Protein AF-U6B4M3-F1 (afdb_monomer)

Radius of gyration: 16.69 Å; Cα contacts (8 Å, |Δi|>4): 51; chains: 1; bounding box: 44×31×39 Å

Nearest PDB structures (foldseek):
  9g9x-assembly1_B  TM=3.131E-01  e=4.712E+00  Homo sapiens
  8k1j-assembly1_A  TM=3.206E-01  e=7.234E+00  Homo sapiens

Mean predicted aligned error: 10.96 Å

Structure (mmCIF, N/CA/C/O backbone):
data_AF-U6B4M3-F1
#
_entry.id   AF-U6B4M3-F1
#
loop_
_atom_site.group_PDB
_atom_site.id
_atom_site.type_symbol
_atom_site.label_atom_id
_atom_site.label_alt_id
_atom_site.label_comp_id
_atom_site.label_asym_id
_atom_site.label_entity_id
_atom_site.label_seq_id
_atom_site.pdbx_PDB_ins_code
_atom_site.Cartn_x
_atom_site.Cartn_y
_atom_site.Cartn_z
_atom_site.occupancy
_atom_site.B_iso_or_equiv
_atom_site.auth_seq_id
_atom_site.auth_comp_id
_atom_site.auth_asym_id
_atom_site.auth_atom_id
_atom_site.pdbx_PDB_model_num
ATOM 1 N N . MET A 1 1 ? 15.506 1.826 17.734 1.00 53.88 1 MET A N 1
ATOM 2 C CA . MET A 1 1 ? 16.415 2.901 17.288 1.00 53.88 1 MET A CA 1
ATOM 3 C C . MET A 1 1 ? 16.735 2.627 15.826 1.00 53.88 1 MET A C 1
ATOM 5 O O . MET A 1 1 ? 17.228 1.542 15.546 1.00 53.88 1 MET A O 1
ATOM 9 N N . ILE A 1 2 ? 16.322 3.505 14.907 1.00 56.09 2 ILE A N 1
ATOM 10 C CA . ILE A 1 2 ? 16.505 3.309 13.457 1.00 56.09 2 ILE A CA 1
ATOM 11 C C . ILE A 1 2 ? 17.952 3.657 13.085 1.00 56.09 2 ILE A C 1
ATOM 13 O O . ILE A 1 2 ? 18.469 4.686 13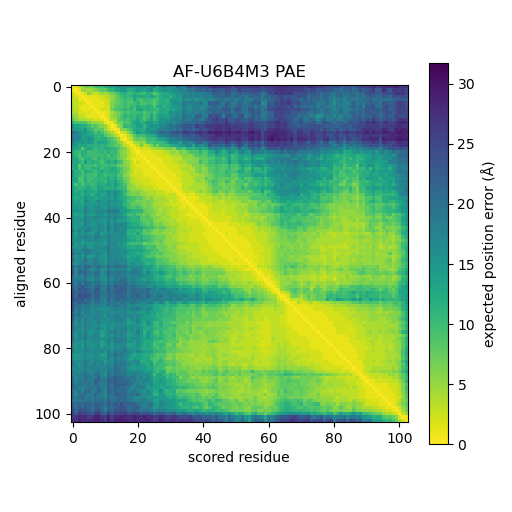.514 1.00 56.09 2 ILE A O 1
ATOM 17 N N . ASP A 1 3 ? 18.595 2.786 12.307 1.00 73.69 3 ASP A N 1
ATOM 18 C CA . ASP A 1 3 ? 19.956 2.971 11.801 1.00 73.69 3 ASP A CA 1
ATOM 19 C C . ASP A 1 3 ? 19.924 3.750 10.478 1.00 73.69 3 ASP A C 1
ATOM 21 O O . ASP A 1 3 ? 19.616 3.213 9.413 1.00 73.69 3 ASP A O 1
ATOM 25 N N . ILE A 1 4 ? 20.209 5.046 10.567 1.00 65.44 4 ILE A N 1
ATOM 26 C CA . ILE A 1 4 ? 20.152 5.998 9.448 1.00 65.44 4 ILE A CA 1
ATOM 27 C C . ILE A 1 4 ? 21.182 5.664 8.373 1.00 65.44 4 ILE A C 1
ATOM 29 O O . ILE A 1 4 ? 20.924 5.890 7.191 1.00 65.44 4 ILE A O 1
ATOM 33 N N . GLN A 1 5 ? 22.319 5.087 8.764 1.00 66.44 5 GLN A N 1
ATOM 34 C CA . GLN A 1 5 ? 23.364 4.719 7.819 1.00 66.44 5 GLN A CA 1
ATOM 35 C C . GLN A 1 5 ? 22.856 3.631 6.871 1.00 66.44 5 GLN A C 1
ATOM 37 O O . GLN A 1 5 ? 22.975 3.749 5.653 1.00 66.44 5 GLN A O 1
ATOM 42 N N . LYS A 1 6 ? 22.155 2.642 7.429 1.00 68.88 6 LYS A N 1
ATOM 43 C CA . LYS A 1 6 ? 21.543 1.551 6.669 1.00 68.88 6 LYS A CA 1
ATOM 44 C C . LYS A 1 6 ? 20.425 2.019 5.733 1.00 68.88 6 LYS A C 1
ATOM 46 O O . LYS A 1 6 ? 20.236 1.455 4.660 1.00 68.88 6 LYS A O 1
ATOM 51 N N . VAL A 1 7 ? 19.682 3.059 6.113 1.00 63.59 7 VAL A N 1
ATOM 52 C CA . VAL A 1 7 ? 18.656 3.674 5.251 1.00 63.59 7 VAL A CA 1
ATOM 53 C C . VAL A 1 7 ? 19.293 4.396 4.063 1.00 63.59 7 VAL A C 1
ATOM 55 O O . VAL A 1 7 ? 18.840 4.221 2.933 1.00 63.59 7 VAL A O 1
ATOM 58 N N . LYS A 1 8 ? 20.349 5.182 4.304 1.00 63.62 8 LYS A N 1
ATOM 59 C CA . LYS A 1 8 ? 21.086 5.892 3.247 1.00 63.62 8 LYS A CA 1
ATOM 60 C C . LYS 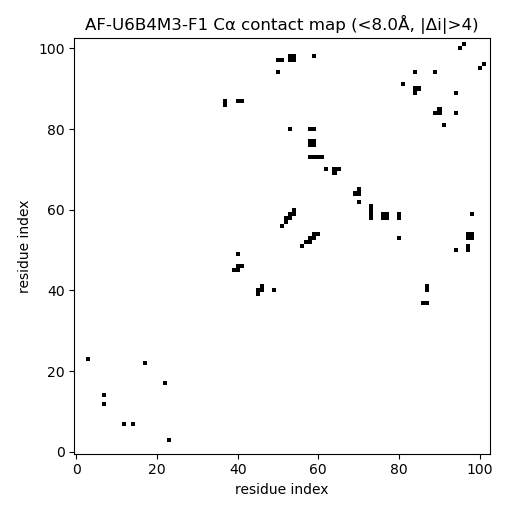A 1 8 ? 21.691 4.920 2.231 1.00 63.62 8 LYS A C 1
ATOM 62 O O . LYS A 1 8 ? 21.589 5.158 1.031 1.00 63.62 8 LYS A O 1
ATOM 67 N N . GLU A 1 9 ? 22.229 3.797 2.710 1.00 66.88 9 GLU A N 1
ATOM 68 C CA . GLU A 1 9 ? 22.742 2.706 1.871 1.00 66.88 9 GLU A CA 1
ATOM 69 C C . GLU A 1 9 ? 21.648 2.064 1.002 1.00 66.88 9 GLU A C 1
ATOM 71 O O . GLU A 1 9 ? 21.869 1.821 -0.182 1.00 66.88 9 GLU A O 1
ATOM 76 N N . LEU A 1 10 ? 20.451 1.826 1.554 1.00 60.47 10 LEU A N 1
ATOM 77 C CA . LEU A 1 10 ? 19.326 1.235 0.815 1.00 60.47 10 LEU A CA 1
ATOM 78 C C . LEU A 1 10 ? 18.712 2.184 -0.225 1.00 60.47 10 LEU A C 1
ATOM 80 O O . LEU A 1 10 ? 18.176 1.719 -1.229 1.00 60.47 10 LEU A O 1
ATOM 84 N N . ALA A 1 11 ? 18.766 3.496 0.011 1.00 58.16 11 ALA A N 1
ATOM 85 C CA . ALA A 1 11 ? 18.158 4.498 -0.861 1.00 58.16 11 ALA A CA 1
ATOM 86 C C . ALA A 1 11 ? 19.057 4.935 -2.033 1.00 58.16 11 ALA A C 1
ATOM 88 O O . ALA A 1 11 ? 18.585 5.650 -2.914 1.00 58.16 11 ALA A O 1
ATOM 89 N N . ASN A 1 12 ? 20.332 4.518 -2.057 1.00 60.72 12 ASN A N 1
ATOM 90 C CA . ASN A 1 12 ? 21.317 4.887 -3.084 1.00 60.72 12 ASN A CA 1
ATOM 91 C C . ASN A 1 12 ? 21.390 6.414 -3.340 1.00 60.72 12 ASN A C 1
ATOM 93 O O . ASN A 1 1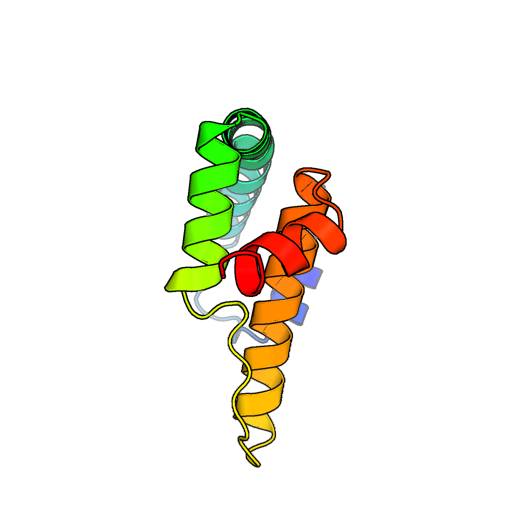2 ? 21.669 6.864 -4.453 1.00 60.72 12 ASN A O 1
ATOM 97 N N . LEU A 1 13 ? 21.077 7.215 -2.314 1.00 55.62 13 LEU A N 1
ATOM 98 C CA . LEU A 1 13 ? 21.035 8.673 -2.383 1.00 55.62 13 LEU A CA 1
ATOM 99 C C . LEU A 1 13 ? 22.468 9.208 -2.350 1.00 55.62 13 LEU A C 1
ATOM 101 O O . LEU A 1 13 ? 23.229 8.892 -1.434 1.00 55.62 13 LEU A O 1
ATOM 105 N N . GLN A 1 14 ? 22.841 10.024 -3.340 1.00 50.91 14 GLN A N 1
ATOM 106 C CA . GLN A 1 14 ? 24.113 10.740 -3.294 1.00 50.91 14 GLN A CA 1
ATOM 107 C C . GLN A 1 14 ? 24.117 11.668 -2.074 1.00 50.91 14 GLN A C 1
ATOM 109 O O . GLN A 1 14 ? 23.167 12.405 -1.825 1.00 50.91 14 GLN A O 1
ATOM 114 N N . MET A 1 15 ? 25.177 11.541 -1.280 1.00 51.16 15 MET A N 1
ATOM 115 C CA . MET A 1 15 ? 25.261 11.927 0.130 1.00 51.16 15 MET A CA 1
ATOM 116 C C . MET A 1 15 ? 25.192 13.434 0.438 1.00 51.16 15 MET A C 1
ATOM 118 O O . MET A 1 15 ? 25.337 13.785 1.605 1.00 51.16 15 MET A O 1
ATOM 122 N N . GLU A 1 16 ? 25.006 14.329 -0.533 1.00 53.72 16 GLU A N 1
ATOM 123 C CA . GLU A 1 16 ? 25.342 15.747 -0.322 1.00 53.72 16 GLU A CA 1
ATOM 124 C C . GLU A 1 16 ? 24.223 16.674 0.180 1.00 53.72 16 GLU A C 1
ATOM 126 O O . GLU A 1 16 ? 24.567 17.708 0.736 1.00 53.72 16 GLU A O 1
ATOM 131 N N . ASP A 1 17 ? 22.932 16.316 0.130 1.00 53.94 17 ASP A N 1
ATOM 132 C CA . ASP A 1 17 ? 21.866 17.316 0.394 1.00 53.94 17 ASP A CA 1
ATOM 133 C C . ASP A 1 17 ? 20.776 16.933 1.414 1.00 53.94 17 ASP A C 1
ATOM 135 O O . ASP A 1 17 ? 19.821 17.691 1.602 1.00 53.94 17 ASP A O 1
ATOM 139 N N . VAL A 1 18 ? 20.862 15.785 2.098 1.00 59.88 18 VAL A N 1
ATOM 140 C CA . VAL A 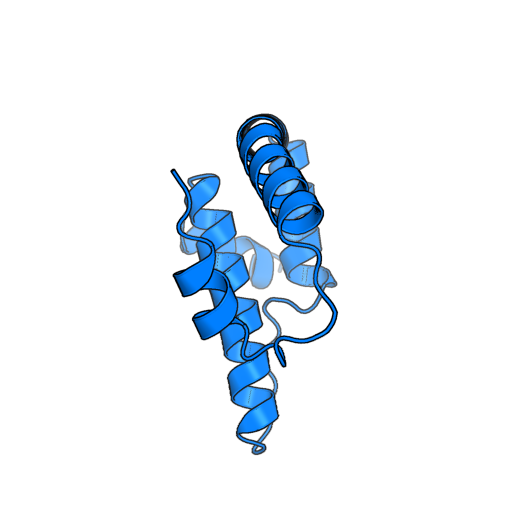1 18 ? 19.803 15.387 3.048 1.00 59.88 18 VAL A CA 1
ATOM 141 C C . VAL A 1 18 ? 20.234 15.627 4.491 1.00 59.88 18 VAL A C 1
ATOM 143 O O . VAL A 1 18 ? 21.078 14.907 5.015 1.00 59.88 18 VAL A O 1
ATOM 146 N N . ASP A 1 19 ? 19.626 16.630 5.130 1.00 76.75 19 ASP A N 1
ATOM 147 C CA . ASP A 1 19 ? 19.815 16.945 6.548 1.00 76.75 19 ASP A CA 1
ATOM 148 C C . ASP A 1 19 ? 19.418 15.748 7.433 1.00 76.75 19 ASP A C 1
ATOM 150 O O . ASP A 1 19 ? 18.257 15.330 7.487 1.00 76.75 19 ASP A O 1
ATOM 154 N N . ASP A 1 20 ? 20.405 15.193 8.138 1.00 71.50 20 ASP A N 1
ATOM 155 C CA . ASP A 1 20 ? 20.260 14.049 9.041 1.00 71.50 20 ASP A CA 1
ATOM 156 C C . ASP A 1 20 ? 19.245 14.302 10.157 1.00 71.50 20 ASP A C 1
ATOM 158 O O . ASP A 1 20 ? 18.618 13.353 10.641 1.00 71.50 20 ASP A O 1
ATOM 162 N N . LEU A 1 21 ? 19.062 15.564 10.559 1.00 74.88 21 LEU A N 1
ATOM 163 C CA . LEU A 1 21 ? 18.042 15.949 11.525 1.00 74.88 21 LEU A CA 1
ATOM 164 C C . LEU A 1 21 ? 16.643 15.854 10.905 1.00 74.88 21 LEU A C 1
ATOM 166 O O . LEU A 1 21 ? 15.769 15.210 11.482 1.00 74.88 21 LEU A O 1
ATOM 170 N N . ALA A 1 22 ? 16.453 16.388 9.697 1.00 74.44 22 ALA A N 1
ATOM 171 C CA . ALA A 1 22 ? 15.182 16.301 8.978 1.00 74.44 22 ALA A CA 1
ATOM 172 C C . ALA A 1 22 ? 14.790 14.844 8.665 1.00 74.44 22 ALA A C 1
ATOM 174 O O . ALA A 1 22 ? 13.627 14.462 8.804 1.00 74.44 22 ALA A O 1
ATOM 175 N N . LEU A 1 23 ? 15.762 13.998 8.300 1.00 72.50 23 LEU A N 1
ATOM 176 C CA . LEU A 1 23 ? 15.562 12.554 8.125 1.00 72.50 23 LEU A CA 1
ATOM 177 C C . LEU A 1 23 ? 15.092 11.885 9.423 1.00 72.50 23 LEU A C 1
ATOM 179 O O . LEU A 1 23 ? 14.150 11.092 9.395 1.00 72.50 23 LEU A O 1
ATOM 183 N N . ARG A 1 24 ? 15.724 12.202 10.561 1.00 73.81 24 ARG A N 1
ATOM 184 C CA . ARG A 1 24 ? 15.323 1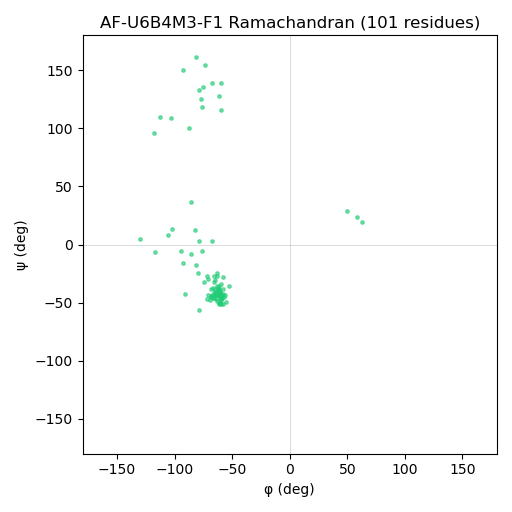1.677 11.878 1.00 73.81 24 ARG A CA 1
ATOM 185 C C . ARG A 1 24 ? 13.900 12.069 12.233 1.00 73.81 24 ARG A C 1
ATOM 187 O O . ARG A 1 24 ? 13.107 11.191 12.561 1.00 73.81 24 ARG A O 1
ATOM 194 N N . GLU A 1 25 ? 13.573 13.351 12.116 1.00 78.06 25 GLU A N 1
ATOM 195 C CA . GLU A 1 25 ? 12.235 13.862 12.414 1.00 78.06 25 GLU A CA 1
ATOM 196 C C . GLU A 1 25 ? 11.171 13.217 11.517 1.00 78.06 25 GLU A C 1
ATOM 198 O O . GLU A 1 25 ? 10.109 12.819 11.999 1.00 78.06 25 GLU A O 1
ATOM 203 N N . LEU A 1 26 ? 11.463 13.038 10.223 1.00 76.50 26 LEU A N 1
ATOM 204 C CA . LEU A 1 26 ? 10.581 12.328 9.294 1.00 76.50 26 LEU A CA 1
ATOM 205 C C . LEU A 1 26 ? 10.339 10.878 9.722 1.00 76.50 26 LEU A C 1
ATOM 207 O O . LEU A 1 26 ? 9.193 10.430 9.694 1.00 76.50 26 LEU A O 1
ATOM 211 N N . PHE A 1 27 ? 11.378 10.150 10.138 1.00 74.12 27 PHE A N 1
ATOM 212 C CA . PHE A 1 27 ? 11.236 8.765 10.591 1.00 74.12 27 PHE A CA 1
ATOM 213 C C . PHE A 1 27 ? 10.477 8.643 11.908 1.00 74.12 27 PHE A C 1
ATOM 215 O O . PHE A 1 27 ? 9.601 7.788 12.025 1.00 74.12 27 PHE A O 1
ATOM 222 N N . GLU A 1 28 ? 10.777 9.490 12.890 1.00 77.81 28 GLU A N 1
ATOM 223 C CA . GLU A 1 28 ? 10.062 9.500 14.168 1.00 77.81 28 GLU A CA 1
ATOM 224 C C . GLU A 1 28 ? 8.580 9.820 13.964 1.00 77.81 28 GLU A C 1
ATOM 226 O O . GLU A 1 28 ? 7.711 9.139 14.512 1.00 77.81 28 GLU A O 1
ATOM 231 N N . LYS A 1 29 ? 8.281 10.792 13.095 1.00 75.56 29 LYS A N 1
ATOM 232 C CA . LYS A 1 29 ? 6.910 11.140 12.721 1.00 75.56 29 LYS A CA 1
ATOM 233 C C . LYS A 1 29 ? 6.219 10.015 11.954 1.00 75.56 29 LYS A C 1
ATOM 235 O O . LYS A 1 29 ? 5.059 9.725 12.228 1.00 75.56 29 LYS A O 1
ATOM 240 N N . ALA A 1 30 ? 6.908 9.356 11.024 1.00 71.19 30 ALA A N 1
ATOM 241 C CA . ALA A 1 30 ? 6.364 8.208 10.301 1.00 71.19 30 ALA A CA 1
ATOM 242 C C . ALA A 1 30 ? 6.022 7.050 11.251 1.00 71.19 30 ALA A C 1
ATOM 244 O O . ALA A 1 30 ? 4.959 6.441 11.119 1.00 71.19 30 ALA A O 1
ATOM 245 N N . GLU A 1 31 ? 6.877 6.784 12.240 1.00 72.19 31 GLU A N 1
ATOM 246 C CA . GLU A 1 31 ? 6.659 5.693 13.187 1.00 72.19 31 GLU A CA 1
ATOM 247 C C . GLU A 1 31 ? 5.568 6.019 14.215 1.00 72.19 31 GLU A C 1
ATOM 249 O O . GLU A 1 31 ? 4.795 5.132 14.577 1.00 72.19 31 GLU A O 1
ATOM 254 N N . ALA A 1 32 ? 5.420 7.290 14.608 1.00 74.88 32 ALA A N 1
ATOM 255 C CA . ALA A 1 32 ? 4.262 7.756 15.371 1.00 74.88 32 ALA A CA 1
ATOM 256 C C . ALA A 1 32 ? 2.958 7.596 14.566 1.00 74.88 32 ALA A C 1
ATOM 258 O O . ALA A 1 32 ? 2.002 6.979 15.038 1.00 74.88 32 ALA A O 1
ATOM 259 N N . ASN A 1 33 ? 2.953 8.046 13.307 1.00 76.81 33 ASN A N 1
ATOM 260 C CA . ASN A 1 33 ? 1.790 7.951 12.423 1.00 76.81 33 ASN A CA 1
ATOM 261 C C . ASN A 1 33 ? 1.391 6.499 12.122 1.00 76.81 33 ASN A C 1
ATOM 263 O O . ASN A 1 33 ? 0.236 6.228 11.810 1.00 76.81 33 ASN A O 1
ATOM 267 N N . LYS A 1 34 ? 2.318 5.538 12.214 1.00 75.06 34 LYS A N 1
ATOM 268 C CA . LYS A 1 34 ? 2.043 4.114 11.977 1.00 75.06 34 LYS A CA 1
ATOM 269 C C . LYS A 1 34 ? 0.952 3.566 12.894 1.00 75.06 34 LYS A C 1
ATOM 271 O O . LYS A 1 34 ? 0.140 2.755 12.446 1.00 75.06 34 LYS A O 1
ATOM 276 N N . ALA A 1 35 ? 0.924 3.990 14.159 1.00 74.38 35 ALA A N 1
ATOM 277 C CA . ALA A 1 35 ? -0.115 3.584 15.103 1.00 74.38 35 ALA A CA 1
ATOM 278 C C . ALA A 1 35 ? -1.483 4.163 14.708 1.00 74.38 35 ALA A C 1
ATOM 280 O O . ALA A 1 35 ? -2.473 3.429 14.678 1.00 74.38 35 ALA A O 1
ATOM 281 N N . ASP A 1 36 ? -1.515 5.437 14.316 1.00 78.75 36 ASP A N 1
ATOM 282 C CA . ASP A 1 36 ? -2.729 6.128 13.875 1.00 78.75 36 ASP A CA 1
ATOM 283 C C . ASP A 1 36 ? -3.272 5.535 12.573 1.00 78.75 36 ASP A C 1
ATOM 285 O O . ASP A 1 36 ? -4.455 5.209 12.477 1.00 78.75 36 ASP A O 1
ATOM 289 N N . TYR A 1 37 ? -2.401 5.294 11.590 1.00 78.56 37 TYR A N 1
ATOM 290 C CA . TYR A 1 37 ? -2.769 4.620 10.349 1.00 78.56 37 TYR A CA 1
ATOM 291 C C . TYR A 1 37 ? -3.286 3.215 10.615 1.00 78.56 37 TYR A C 1
ATOM 293 O O . TYR A 1 37 ? -4.311 2.834 10.056 1.00 78.56 37 TYR A O 1
ATOM 301 N N . LYS A 1 38 ? -2.644 2.456 11.507 1.00 76.81 38 LYS A N 1
ATOM 302 C CA . LYS A 1 38 ? -3.155 1.142 11.897 1.00 76.81 38 LYS A CA 1
ATOM 303 C C . LYS A 1 38 ? -4.549 1.245 12.502 1.00 76.81 38 LYS A C 1
ATOM 305 O O . LYS A 1 38 ? -5.396 0.438 12.144 1.00 76.81 38 LYS A O 1
ATOM 310 N N . CYS A 1 39 ? -4.808 2.223 13.366 1.00 79.69 39 CYS A N 1
ATOM 311 C CA . CYS A 1 39 ? -6.134 2.453 13.936 1.00 79.69 39 CYS A CA 1
ATOM 312 C C . CYS A 1 39 ? -7.179 2.744 12.843 1.00 79.69 39 CYS A C 1
ATOM 314 O O . CYS A 1 39 ? -8.193 2.052 12.760 1.00 79.69 39 CYS A O 1
ATOM 316 N N . VAL A 1 40 ? -6.895 3.696 11.947 1.00 81.12 40 VAL A N 1
ATOM 317 C CA . VAL A 1 40 ? -7.801 4.090 10.854 1.00 81.12 40 VAL A CA 1
ATOM 318 C C . VAL A 1 40 ? -8.072 2.923 9.904 1.00 81.12 40 VAL A C 1
ATOM 320 O O . VAL A 1 40 ? -9.229 2.582 9.662 1.00 81.12 40 VAL A O 1
ATOM 323 N N . PHE A 1 41 ? -7.024 2.264 9.409 1.00 79.69 41 PHE A N 1
AT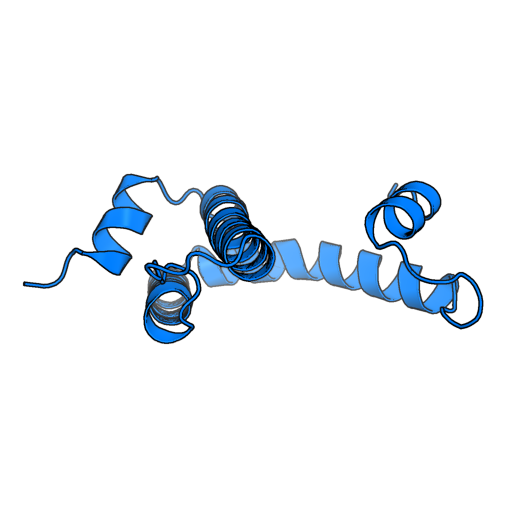OM 324 C CA . PHE A 1 41 ? -7.132 1.163 8.448 1.00 79.69 41 PHE A CA 1
ATOM 325 C C . PHE A 1 41 ? -7.579 -0.168 9.069 1.00 79.69 41 PHE A C 1
ATOM 327 O O . PHE A 1 41 ? -7.835 -1.116 8.334 1.00 79.69 41 PHE A O 1
ATOM 334 N N . SER A 1 42 ? -7.723 -0.247 10.396 1.00 80.25 42 SER A N 1
ATOM 335 C CA . SER A 1 42 ? -8.396 -1.378 11.053 1.00 80.25 42 SER A CA 1
ATOM 336 C C . SER A 1 42 ? -9.922 -1.247 11.039 1.00 80.25 42 SER A C 1
ATOM 338 O O . SER A 1 42 ? -10.607 -2.242 11.256 1.00 80.25 42 SER A O 1
ATOM 340 N N . SER A 1 43 ? -10.467 -0.050 10.795 1.00 85.12 43 SER A N 1
ATOM 341 C CA . SER A 1 43 ? -11.913 0.144 10.627 1.00 85.12 43 SER A CA 1
ATOM 342 C C . SER A 1 43 ? -12.395 -0.389 9.274 1.00 85.12 43 SER A C 1
ATOM 344 O O . SER A 1 43 ? -11.628 -0.418 8.313 1.00 85.12 43 SER A O 1
ATOM 346 N N . GLU A 1 44 ? -13.674 -0.761 9.168 1.00 83.25 44 GLU A N 1
ATOM 347 C CA . GLU A 1 44 ? -14.254 -1.234 7.900 1.00 83.25 44 GLU A CA 1
ATOM 348 C C . GLU A 1 44 ? -14.100 -0.208 6.767 1.00 83.25 44 GLU A C 1
ATOM 350 O O . GLU A 1 44 ? -13.685 -0.563 5.664 1.00 83.25 44 GLU A O 1
ATOM 355 N N . GLU A 1 45 ? -14.375 1.071 7.036 1.00 85.56 45 GLU A N 1
ATOM 356 C CA . GLU A 1 45 ? -14.242 2.131 6.028 1.00 85.56 45 GLU A CA 1
ATOM 357 C C . GLU A 1 45 ? -12.781 2.376 5.647 1.00 85.56 45 GLU A C 1
ATOM 359 O O . GLU A 1 45 ? -12.464 2.543 4.471 1.00 85.56 45 GLU A O 1
ATOM 364 N N . GLY A 1 46 ? -11.865 2.321 6.618 1.00 85.06 46 GLY A N 1
ATOM 365 C CA . GLY A 1 46 ? -10.434 2.383 6.339 1.00 85.06 46 GLY A CA 1
ATOM 366 C C . GLY A 1 46 ? -9.991 1.237 5.431 1.00 85.06 46 GLY A C 1
ATOM 367 O O . GLY A 1 46 ? -9.310 1.471 4.433 1.00 85.06 46 GLY A O 1
ATOM 368 N N . GLN A 1 47 ? -10.427 0.008 5.713 1.00 82.50 47 GLN A N 1
ATOM 369 C CA . GLN A 1 47 ? -10.130 -1.143 4.860 1.00 82.50 47 GLN A CA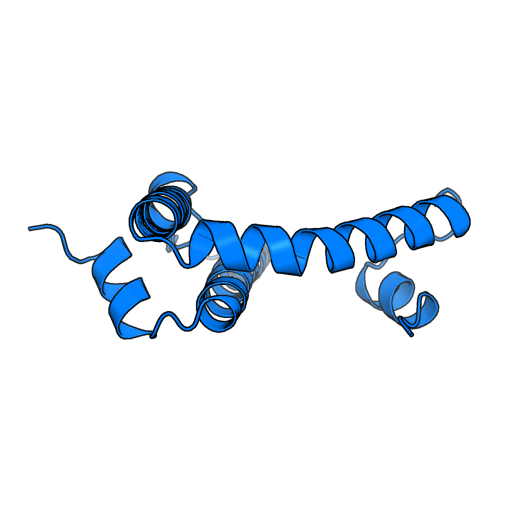 1
ATOM 370 C C . GLN A 1 47 ? -10.695 -0.981 3.446 1.00 82.50 47 GLN A C 1
ATOM 372 O O . GLN A 1 47 ? -10.009 -1.343 2.492 1.00 82.50 47 GLN A O 1
ATOM 377 N N . ARG A 1 48 ? -11.902 -0.421 3.282 1.00 84.44 48 ARG A N 1
ATOM 378 C CA . ARG A 1 48 ? -12.465 -0.119 1.953 1.00 84.44 48 ARG A CA 1
ATOM 379 C C . ARG A 1 48 ? -11.608 0.883 1.193 1.00 84.44 48 ARG A C 1
ATOM 381 O O . ARG A 1 48 ? -11.184 0.577 0.086 1.00 84.44 48 ARG A O 1
ATOM 388 N N . VAL A 1 49 ? -11.258 2.010 1.815 1.00 85.94 49 VAL A N 1
ATOM 389 C CA . VAL A 1 49 ? -10.377 3.018 1.198 1.00 85.94 49 VAL A CA 1
ATOM 390 C C . VAL A 1 49 ? -9.029 2.411 0.819 1.00 85.94 49 VAL A C 1
ATOM 392 O O . VAL A 1 49 ? -8.518 2.662 -0.268 1.00 85.94 49 VAL A O 1
ATOM 395 N N . PHE A 1 50 ? -8.446 1.584 1.686 1.00 82.88 50 PHE A N 1
ATOM 396 C CA . PHE A 1 50 ? -7.191 0.906 1.380 1.00 82.88 50 PHE A CA 1
ATOM 397 C C . PHE A 1 50 ? -7.328 -0.031 0.173 1.00 82.88 50 PHE A C 1
ATOM 399 O O . PHE A 1 50 ? -6.473 -0.015 -0.711 1.00 82.88 50 PHE A O 1
ATOM 406 N N . LYS A 1 51 ? -8.417 -0.805 0.098 1.00 79.94 51 LYS A N 1
ATOM 407 C CA . LYS A 1 51 ? -8.735 -1.665 -1.053 1.00 79.94 51 LYS A CA 1
ATOM 408 C C . LYS A 1 51 ? -8.906 -0.861 -2.342 1.00 79.94 51 LYS A C 1
ATOM 410 O O . LYS A 1 51 ? -8.319 -1.235 -3.357 1.00 79.94 51 LYS A O 1
ATOM 415 N N . ASP A 1 52 ? -9.604 0.266 -2.287 1.00 83.38 52 ASP A N 1
ATOM 416 C CA . ASP A 1 52 ? -9.779 1.154 -3.438 1.00 83.38 52 ASP A CA 1
ATOM 417 C C . ASP A 1 52 ? -8.442 1.751 -3.894 1.00 83.38 52 ASP A C 1
ATOM 419 O O . ASP A 1 52 ? -8.137 1.728 -5.081 1.00 83.38 52 ASP A O 1
ATOM 423 N N . LEU A 1 53 ? -7.583 2.197 -2.971 1.00 82.19 53 LEU A N 1
ATOM 424 C CA . LEU A 1 53 ? -6.240 2.691 -3.304 1.00 82.19 53 LEU A CA 1
ATOM 425 C C . LEU A 1 53 ? -5.368 1.615 -3.966 1.00 82.19 53 LEU A C 1
ATOM 427 O O . LEU A 1 53 ? -4.614 1.916 -4.891 1.00 82.19 53 LEU A O 1
ATOM 431 N N . MET A 1 54 ? -5.464 0.362 -3.512 1.00 82.31 54 MET A N 1
ATOM 432 C CA . MET A 1 54 ? -4.743 -0.757 -4.123 1.00 82.31 54 MET A CA 1
ATOM 433 C C . MET A 1 54 ? -5.212 -1.033 -5.557 1.00 82.31 54 MET A C 1
ATOM 435 O O . MET A 1 54 ? -4.374 -1.296 -6.425 1.00 82.31 54 MET A O 1
ATOM 439 N N . ARG A 1 55 ? -6.529 -0.967 -5.795 1.00 78.50 55 ARG A N 1
ATOM 440 C CA . ARG A 1 55 ? -7.152 -1.261 -7.091 1.00 78.50 55 ARG A CA 1
ATOM 441 C C . ARG A 1 55 ? -7.010 -0.104 -8.078 1.00 78.50 55 ARG A C 1
ATOM 443 O O . ARG A 1 55 ? -6.449 -0.283 -9.151 1.00 78.50 55 ARG A O 1
ATOM 450 N N . GLU A 1 56 ? -7.478 1.078 -7.696 1.00 81.56 56 GLU A N 1
ATOM 451 C CA . GLU A 1 56 ? -7.550 2.268 -8.554 1.00 81.56 56 GLU A CA 1
ATOM 452 C C . GLU A 1 56 ? -6.198 2.984 -8.681 1.00 81.56 56 GLU A C 1
ATOM 454 O O . GLU A 1 56 ? -5.934 3.659 -9.671 1.00 81.56 56 GLU A O 1
ATOM 459 N N . GLY A 1 57 ? -5.304 2.827 -7.698 1.00 77.06 57 GLY A N 1
ATOM 460 C CA . GLY A 1 57 ? -3.955 3.404 -7.734 1.00 77.06 57 GLY A CA 1
ATOM 461 C C . GLY A 1 57 ? -2.961 2.627 -8.603 1.00 77.06 57 GLY A C 1
ATOM 462 O O . GLY A 1 57 ? -1.771 2.949 -8.610 1.00 77.06 57 GLY A O 1
ATOM 463 N N . GLY A 1 58 ? -3.405 1.562 -9.279 1.00 77.06 58 GLY A N 1
ATOM 464 C CA . GLY A 1 58 ? -2.561 0.725 -10.129 1.00 77.06 58 GLY A CA 1
ATOM 465 C C . GLY A 1 58 ? -1.435 0.009 -9.374 1.00 77.06 58 GLY A C 1
ATOM 466 O O . GLY A 1 58 ? -0.426 -0.391 -9.961 1.00 77.06 58 GLY A O 1
ATOM 467 N N . LEU A 1 59 ? -1.544 -0.136 -8.050 1.00 82.50 59 LEU A N 1
ATOM 468 C CA . LEU A 1 59 ? -0.491 -0.742 -7.228 1.00 82.50 59 LEU A CA 1
ATOM 469 C C . LEU A 1 59 ? -0.386 -2.256 -7.444 1.00 82.50 59 LEU A C 1
ATOM 471 O O . LEU A 1 59 ? 0.690 -2.836 -7.284 1.00 82.50 59 LEU A O 1
ATOM 475 N N . LEU A 1 60 ? -1.500 -2.873 -7.836 1.00 79.06 60 LEU A N 1
ATOM 476 C CA . LEU A 1 60 ? -1.608 -4.294 -8.160 1.00 79.06 60 LEU A CA 1
ATOM 477 C C . LEU A 1 60 ? -1.728 -4.560 -9.664 1.00 79.06 60 LEU A C 1
ATOM 479 O O . LEU A 1 60 ? -1.943 -5.703 -10.062 1.00 79.06 60 LEU A O 1
ATOM 483 N N . GLU A 1 61 ? -1.548 -3.536 -10.503 1.00 79.75 61 GLU A N 1
ATOM 484 C CA . GLU A 1 61 ? -1.522 -3.722 -11.951 1.00 79.75 61 GLU A CA 1
ATOM 485 C C . GLU A 1 61 ? -0.406 -4.684 -12.363 1.00 79.75 61 GLU A C 1
ATOM 487 O O . GLU A 1 61 ? 0.724 -4.662 -11.857 1.00 79.75 61 GLU A O 1
ATOM 492 N N . VAL A 1 62 ? -0.753 -5.544 -13.313 1.00 74.00 62 VAL A N 1
ATOM 493 C CA . VAL A 1 62 ? 0.175 -6.449 -13.973 1.00 74.00 62 VAL A CA 1
ATOM 494 C C . VAL A 1 62 ? 0.266 -5.984 -15.414 1.00 74.00 62 VAL A C 1
ATOM 496 O O . VAL A 1 62 ? -0.699 -6.128 -16.164 1.00 74.00 62 VAL A O 1
ATOM 499 N N . SER A 1 63 ? 1.405 -5.413 -15.806 1.00 74.94 63 SER A N 1
ATOM 500 C CA . SER A 1 63 ? 1.665 -5.147 -17.216 1.00 74.94 63 SER A CA 1
ATOM 501 C C . SER A 1 63 ? 2.421 -6.320 -17.841 1.00 74.94 63 SER A C 1
ATOM 503 O O . SER A 1 63 ? 3.198 -7.017 -17.186 1.00 74.94 63 SER A O 1
ATOM 505 N N . ALA A 1 64 ? 2.208 -6.540 -19.138 1.00 74.88 64 ALA A N 1
ATOM 506 C CA . ALA A 1 64 ? 2.989 -7.486 -19.934 1.00 74.88 64 ALA A CA 1
ATOM 507 C C . ALA A 1 64 ? 4.276 -6.833 -20.478 1.00 74.88 64 ALA A C 1
ATOM 509 O O . ALA A 1 64 ? 4.662 -7.071 -21.624 1.00 74.88 64 ALA A O 1
ATOM 510 N N . SER A 1 65 ? 4.907 -5.952 -19.695 1.00 79.50 65 SER A N 1
ATOM 511 C CA . SER A 1 65 ? 6.141 -5.294 -20.113 1.00 79.50 65 SER A CA 1
ATOM 512 C C . SER A 1 65 ? 7.287 -6.300 -20.215 1.00 79.50 65 SER A C 1
ATOM 514 O O . SER A 1 65 ? 7.457 -7.167 -19.362 1.00 79.50 65 SER A O 1
ATOM 516 N N . VAL A 1 66 ? 8.101 -6.159 -21.259 1.00 82.69 66 VAL A N 1
ATOM 517 C CA . VAL A 1 66 ? 9.371 -6.886 -21.416 1.00 82.69 66 VAL A CA 1
ATOM 518 C C . VAL A 1 66 ? 10.567 -6.083 -20.895 1.00 82.69 66 VAL A C 1
ATOM 520 O O . VAL A 1 66 ? 11.681 -6.599 -20.856 1.00 82.69 66 VAL A O 1
ATOM 523 N N . ASP A 1 67 ? 10.351 -4.828 -20.485 1.00 92.25 67 ASP A N 1
ATOM 524 C CA . ASP A 1 67 ? 11.381 -4.000 -19.861 1.00 92.25 67 ASP A CA 1
ATOM 525 C C . ASP A 1 67 ? 11.606 -4.439 -18.409 1.00 92.25 67 ASP A C 1
ATOM 527 O O . ASP A 1 67 ? 10.720 -4.350 -17.554 1.00 92.25 67 ASP A O 1
ATOM 531 N N . THR A 1 68 ? 12.828 -4.880 -18.120 1.00 86.88 68 THR A N 1
ATOM 532 C CA . THR A 1 68 ? 13.253 -5.339 -16.797 1.00 86.88 68 THR A CA 1
ATOM 533 C C . THR A 1 68 ? 13.122 -4.268 -15.716 1.00 86.88 68 THR A C 1
ATOM 535 O O . THR A 1 68 ? 12.801 -4.607 -14.577 1.00 86.88 68 THR A O 1
ATOM 538 N N . ASN A 1 69 ? 13.327 -2.987 -16.044 1.00 85.62 69 ASN A N 1
ATOM 539 C CA . ASN A 1 69 ? 13.196 -1.901 -15.068 1.00 85.62 69 ASN A CA 1
ATOM 540 C C . ASN A 1 69 ? 11.730 -1.678 -14.694 1.00 85.62 69 ASN A C 1
ATOM 542 O O . ASN A 1 69 ? 11.396 -1.566 -13.513 1.00 85.62 69 ASN A O 1
ATOM 546 N N . GLN A 1 70 ? 10.849 -1.689 -15.693 1.00 85.06 70 GLN A N 1
ATOM 547 C CA . GLN A 1 70 ? 9.408 -1.595 -15.483 1.00 85.06 70 GLN A CA 1
ATOM 548 C C . GLN A 1 70 ? 8.884 -2.781 -14.658 1.00 85.06 70 GLN A C 1
ATOM 550 O O . GLN A 1 70 ? 8.129 -2.591 -13.704 1.00 85.06 70 GLN A O 1
ATOM 555 N N . LEU A 1 71 ? 9.338 -4.002 -14.962 1.00 85.31 71 LEU A N 1
ATOM 556 C CA . LEU A 1 71 ? 8.980 -5.200 -14.198 1.00 85.31 71 LEU A CA 1
ATOM 557 C C . LEU A 1 71 ? 9.432 -5.115 -12.732 1.00 85.31 71 LEU A C 1
ATOM 559 O O . LEU A 1 71 ? 8.667 -5.473 -11.832 1.00 85.31 71 LEU A O 1
ATOM 563 N N . ALA A 1 72 ? 10.650 -4.624 -12.480 1.00 84.81 72 ALA A N 1
ATOM 564 C CA . ALA A 1 72 ? 11.166 -4.423 -11.128 1.00 84.81 72 ALA A CA 1
ATOM 565 C C . ALA A 1 72 ? 10.368 -3.353 -10.364 1.00 84.81 72 ALA A C 1
ATOM 567 O O . ALA A 1 72 ? 10.013 -3.563 -9.202 1.00 84.81 72 ALA A O 1
ATOM 568 N N . PHE A 1 73 ? 10.026 -2.242 -11.021 1.00 84.69 73 PHE A N 1
ATOM 569 C CA . PHE A 1 73 ? 9.195 -1.186 -10.444 1.00 84.69 73 PHE A CA 1
ATOM 570 C C . PHE A 1 73 ? 7.808 -1.708 -10.042 1.00 84.69 73 PHE A C 1
ATOM 572 O O . PHE A 1 73 ? 7.360 -1.507 -8.912 1.00 84.69 73 PHE A O 1
ATOM 579 N N . GLU A 1 74 ? 7.143 -2.455 -10.925 1.00 86.00 74 GLU A N 1
ATOM 580 C CA . GLU A 1 74 ? 5.847 -3.072 -10.630 1.00 86.00 74 GLU A CA 1
ATOM 581 C C . GLU A 1 74 ? 5.925 -4.125 -9.523 1.00 86.00 74 GLU A C 1
ATOM 583 O O . GLU A 1 74 ? 5.038 -4.194 -8.671 1.00 86.00 74 GLU A O 1
ATOM 588 N N . ALA A 1 75 ? 6.992 -4.927 -9.488 1.00 83.88 75 ALA A N 1
ATOM 589 C CA . ALA A 1 75 ? 7.232 -5.852 -8.386 1.00 83.88 75 ALA A CA 1
ATOM 590 C C . ALA A 1 75 ? 7.395 -5.107 -7.050 1.00 83.88 75 ALA A C 1
ATOM 592 O O . ALA A 1 75 ? 6.834 -5.541 -6.042 1.00 83.88 75 ALA A O 1
ATOM 593 N N . GLY A 1 76 ? 8.080 -3.960 -7.052 1.00 84.81 76 GLY A N 1
ATOM 594 C CA . GLY A 1 76 ? 8.188 -3.066 -5.900 1.00 84.81 76 GLY A CA 1
ATOM 595 C C . GLY A 1 76 ? 6.828 -2.548 -5.426 1.00 84.81 76 GLY A C 1
ATOM 596 O O . GLY A 1 76 ? 6.520 -2.654 -4.237 1.00 84.81 76 GLY A O 1
ATOM 597 N N . LYS A 1 77 ? 5.970 -2.077 -6.345 1.00 87.44 77 LYS A N 1
ATOM 598 C CA . LYS A 1 77 ? 4.588 -1.662 -6.022 1.00 87.44 77 LYS A CA 1
ATOM 599 C C . LYS A 1 77 ? 3.802 -2.784 -5.340 1.00 87.44 77 LYS A C 1
ATOM 601 O O . LYS A 1 77 ? 3.245 -2.581 -4.261 1.00 87.44 77 LYS A O 1
ATOM 606 N N . ARG A 1 78 ? 3.830 -3.989 -5.917 1.00 85.44 78 ARG A N 1
ATOM 607 C CA . ARG A 1 78 ? 3.145 -5.168 -5.362 1.00 85.44 78 ARG A CA 1
ATOM 608 C C . ARG A 1 78 ? 3.695 -5.558 -3.988 1.00 85.44 78 ARG A C 1
ATOM 610 O O . ARG A 1 78 ? 2.924 -5.879 -3.086 1.00 85.44 78 ARG A O 1
ATOM 617 N N . TYR A 1 79 ? 5.013 -5.489 -3.799 1.00 84.75 79 TYR A N 1
ATOM 618 C CA . TYR A 1 79 ? 5.637 -5.758 -2.505 1.00 84.75 79 TYR A CA 1
ATOM 619 C C . TYR A 1 79 ? 5.172 -4.772 -1.425 1.00 84.75 79 TYR A C 1
ATOM 621 O O . TYR A 1 79 ? 4.830 -5.198 -0.321 1.00 84.75 79 TYR A O 1
ATOM 629 N N . MET A 1 80 ? 5.096 -3.473 -1.746 1.00 83.19 80 MET A N 1
ATOM 630 C CA . MET A 1 80 ? 4.579 -2.459 -0.819 1.00 83.19 80 MET A CA 1
ATOM 631 C C . MET A 1 80 ? 3.144 -2.766 -0.395 1.00 83.19 80 MET A C 1
ATOM 633 O O . MET A 1 80 ? 2.841 -2.722 0.796 1.00 83.19 80 MET A O 1
ATOM 637 N N . VAL A 1 81 ? 2.283 -3.147 -1.340 1.00 83.62 81 VAL A N 1
ATOM 638 C CA . VAL A 1 81 ? 0.901 -3.536 -1.035 1.00 83.62 81 VAL A CA 1
ATOM 639 C C . VAL A 1 81 ? 0.852 -4.697 -0.046 1.00 83.62 81 VAL A C 1
ATOM 641 O O . VAL A 1 81 ? 0.191 -4.593 0.984 1.00 83.62 81 VAL A O 1
ATOM 644 N N . VAL A 1 82 ? 1.588 -5.779 -0.311 1.00 81.75 82 VAL A N 1
ATOM 645 C CA . VAL A 1 82 ? 1.621 -6.951 0.579 1.00 81.75 82 VAL A CA 1
ATOM 646 C C . VAL A 1 82 ? 2.153 -6.579 1.966 1.00 81.75 82 VAL A C 1
ATOM 648 O O . VAL A 1 82 ? 1.628 -7.046 2.978 1.00 81.75 82 VAL A O 1
ATOM 651 N N . TYR A 1 83 ? 3.180 -5.732 2.036 1.00 82.44 83 TYR A N 1
ATOM 652 C CA . TYR A 1 83 ? 3.750 -5.271 3.299 1.00 82.44 83 TYR A CA 1
ATOM 653 C C .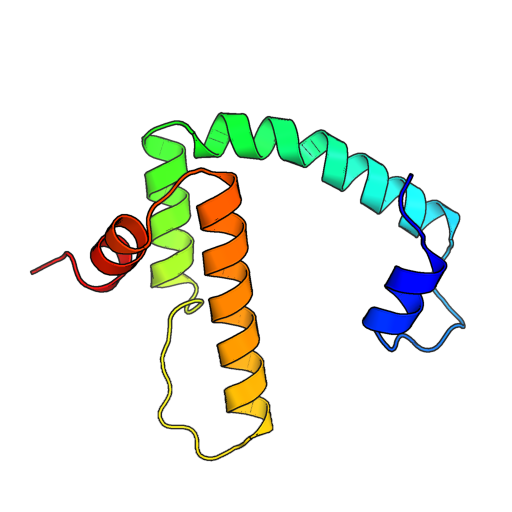 TYR A 1 83 ? 2.750 -4.448 4.127 1.00 82.44 83 TYR A C 1
ATOM 655 O O . TYR A 1 83 ? 2.569 -4.695 5.325 1.00 82.44 83 TYR A O 1
ATOM 663 N N . ILE A 1 84 ? 2.061 -3.500 3.491 1.00 78.56 84 ILE A N 1
ATOM 664 C CA . ILE A 1 84 ? 1.055 -2.662 4.149 1.00 78.56 84 ILE A CA 1
ATOM 665 C C . ILE A 1 84 ? -0.150 -3.515 4.573 1.00 78.56 84 ILE A C 1
ATOM 667 O O . ILE A 1 84 ? -0.560 -3.456 5.731 1.00 78.56 84 ILE A O 1
ATOM 671 N N . ALA A 1 85 ? -0.651 -4.390 3.698 1.00 79.94 85 ALA A N 1
ATOM 672 C CA . ALA A 1 85 ? -1.755 -5.300 4.002 1.00 79.94 85 ALA A CA 1
ATOM 673 C C . ALA A 1 85 ? -1.459 -6.184 5.229 1.00 79.94 85 ALA A C 1
ATOM 675 O O . ALA A 1 85 ? -2.285 -6.288 6.137 1.00 79.94 85 ALA A O 1
ATOM 676 N N . ARG A 1 86 ? -0.238 -6.729 5.330 1.00 79.44 86 ARG A N 1
ATOM 677 C CA . ARG A 1 86 ? 0.216 -7.483 6.513 1.00 79.44 86 ARG A CA 1
ATOM 678 C C . ARG A 1 86 ? 0.231 -6.643 7.787 1.00 79.44 86 ARG A C 1
ATOM 680 O O . ARG A 1 86 ? -0.091 -7.156 8.855 1.00 79.44 86 ARG A O 1
ATOM 687 N N . THR A 1 87 ? 0.575 -5.359 7.690 1.00 76.94 87 THR A N 1
ATOM 688 C CA . THR A 1 87 ? 0.568 -4.435 8.839 1.00 76.94 87 THR A CA 1
ATOM 689 C C . THR A 1 87 ? -0.845 -4.258 9.410 1.00 76.94 87 THR A C 1
ATOM 691 O O . THR A 1 87 ? -1.007 -4.046 10.617 1.00 76.94 87 THR A O 1
ATOM 694 N N . PHE A 1 88 ? -1.866 -4.432 8.568 1.00 75.81 88 PHE A N 1
ATOM 695 C CA . PHE A 1 88 ? -3.284 -4.346 8.923 1.00 75.81 88 PHE A CA 1
ATOM 696 C C . PHE A 1 88 ? -3.967 -5.712 9.085 1.00 75.81 88 PHE A C 1
ATOM 698 O O . PHE A 1 88 ? -5.184 -5.772 9.202 1.00 75.81 88 PHE A O 1
ATOM 705 N N . SER A 1 89 ? -3.200 -6.807 9.161 1.00 78.69 89 SER A N 1
ATOM 706 C CA . SER A 1 89 ? -3.719 -8.182 9.302 1.00 78.69 89 SER A CA 1
ATOM 707 C C . SER A 1 89 ? -4.659 -8.629 8.175 1.00 78.69 89 SER A C 1
ATOM 709 O O . SER A 1 89 ? -5.452 -9.546 8.370 1.00 78.69 89 SER A O 1
ATOM 711 N N . LEU A 1 90 ? -4.555 -8.014 6.994 1.00 78.31 90 LEU A N 1
ATOM 712 C CA . LEU A 1 90 ? -5.253 -8.480 5.801 1.00 78.31 90 LEU A CA 1
ATOM 713 C C . LEU A 1 90 ? -4.554 -9.725 5.256 1.00 78.31 90 LEU A C 1
ATOM 715 O O . LEU A 1 90 ? -3.321 -9.791 5.167 1.00 78.31 90 LEU A O 1
ATOM 719 N N . THR A 1 91 ? -5.353 -10.719 4.896 1.00 81.31 91 THR A N 1
ATOM 720 C CA . THR A 1 91 ? -4.872 -11.977 4.332 1.00 81.31 91 THR A CA 1
ATOM 721 C C . THR A 1 91 ? -4.585 -11.830 2.834 1.00 81.31 91 THR A C 1
ATOM 723 O O . THR A 1 91 ? -5.084 -10.906 2.188 1.00 81.31 91 THR A O 1
ATOM 726 N N . PRO A 1 92 ? -3.797 -12.740 2.232 1.00 77.62 92 PRO A N 1
ATOM 727 C CA . PRO A 1 92 ? -3.681 -12.807 0.778 1.00 77.62 92 PRO A CA 1
ATOM 728 C C . PRO A 1 92 ? -5.042 -12.901 0.073 1.00 77.62 92 PRO A C 1
ATOM 730 O O . PRO A 1 92 ? -5.221 -12.272 -0.966 1.00 77.62 92 PRO A O 1
ATOM 733 N N . ASP A 1 93 ? -6.009 -13.609 0.662 1.00 80.25 93 ASP A N 1
ATOM 734 C CA . ASP A 1 93 ? -7.355 -13.753 0.101 1.00 80.25 93 ASP A CA 1
ATOM 735 C C . ASP A 1 93 ? -8.116 -12.420 0.090 1.00 80.25 93 ASP A C 1
ATOM 737 O O . ASP A 1 93 ? -8.775 -12.108 -0.900 1.00 80.25 93 ASP A O 1
ATOM 741 N N . ASP A 1 94 ? -7.959 -11.577 1.117 1.00 78.06 94 ASP A N 1
ATOM 742 C CA . ASP A 1 94 ? -8.544 -10.226 1.145 1.00 78.06 94 ASP A CA 1
ATOM 743 C C . ASP A 1 94 ? -8.002 -9.340 0.017 1.00 78.06 94 ASP A C 1
ATOM 745 O O . ASP A 1 94 ? -8.736 -8.537 -0.568 1.00 78.06 94 ASP A O 1
ATOM 749 N N . ILE A 1 95 ? -6.709 -9.489 -0.291 1.00 77.12 95 ILE A N 1
ATOM 750 C CA . ILE A 1 95 ? -6.046 -8.770 -1.382 1.00 77.12 95 ILE A CA 1
ATOM 751 C C . ILE A 1 95 ? -6.575 -9.287 -2.721 1.00 77.12 95 ILE A C 1
ATOM 753 O O . ILE A 1 95 ? -6.985 -8.491 -3.563 1.00 77.12 95 ILE A O 1
ATOM 757 N N . ILE A 1 96 ? -6.637 -10.607 -2.906 1.00 77.94 96 ILE A N 1
ATOM 758 C CA . ILE A 1 96 ? -7.169 -11.233 -4.125 1.00 77.94 96 ILE A CA 1
ATOM 759 C C . ILE A 1 96 ? -8.620 -10.797 -4.352 1.00 77.94 96 ILE A C 1
ATOM 761 O O . ILE A 1 96 ? -8.959 -10.368 -5.452 1.00 77.94 96 ILE A O 1
ATOM 765 N N . GLN A 1 97 ? -9.464 -10.815 -3.319 1.00 77.38 97 GLN A N 1
ATOM 766 C CA . GLN A 1 97 ? -10.842 -10.332 -3.414 1.00 77.38 97 GLN A CA 1
ATOM 767 C C . GLN A 1 97 ? -10.925 -8.837 -3.740 1.00 77.38 97 GLN A C 1
ATOM 769 O O . GLN A 1 97 ? -11.798 -8.437 -4.499 1.00 77.38 97 GLN A O 1
ATOM 774 N N . SER A 1 98 ? -10.021 -7.993 -3.236 1.00 71.69 98 SER A N 1
ATOM 775 C CA . SER A 1 98 ? -10.038 -6.567 -3.607 1.00 71.69 98 SER A CA 1
ATOM 776 C C . SER A 1 98 ? -9.724 -6.307 -5.084 1.00 71.69 98 SER A C 1
ATOM 778 O O . SER A 1 98 ? -10.205 -5.324 -5.645 1.00 71.69 98 SER A O 1
ATOM 780 N N . VAL A 1 99 ? -8.958 -7.196 -5.724 1.00 68.38 99 VAL A N 1
ATOM 781 C CA . VAL A 1 99 ? -8.572 -7.066 -7.138 1.00 68.38 99 VAL A CA 1
ATOM 782 C C . VAL A 1 99 ? -9.569 -7.757 -8.062 1.00 68.38 99 VAL A C 1
ATOM 784 O O . VAL A 1 99 ? -9.923 -7.213 -9.103 1.00 68.38 99 VAL A O 1
ATOM 787 N N . PHE A 1 100 ? -10.021 -8.953 -7.687 1.00 72.00 100 PHE A N 1
ATOM 788 C CA . PHE A 1 100 ? -10.777 -9.856 -8.561 1.00 72.00 100 PHE A CA 1
ATOM 789 C C . PHE A 1 100 ? -12.206 -10.133 -8.076 1.00 72.00 100 PHE A C 1
ATOM 791 O O . PHE A 1 100 ? -12.968 -10.798 -8.769 1.00 72.00 100 PHE A O 1
ATOM 798 N N . GLY A 1 101 ? -12.582 -9.658 -6.887 1.00 62.53 101 GLY A N 1
ATOM 799 C CA . GLY A 1 101 ? -13.818 -10.027 -6.191 1.00 62.53 101 GLY A CA 1
ATOM 800 C C . GLY A 1 101 ? -15.086 -9.290 -6.619 1.00 62.53 101 GLY A C 1
ATOM 801 O O . GLY A 1 101 ? -16.086 -9.422 -5.925 1.00 62.53 101 GLY A O 1
ATOM 802 N N . ASN A 1 102 ? -15.082 -8.560 -7.738 1.00 46.97 102 ASN A N 1
ATOM 803 C CA . ASN A 1 102 ? -16.308 -8.027 -8.336 1.00 46.97 102 ASN A CA 1
ATOM 804 C C . ASN A 1 102 ? -16.513 -8.606 -9.744 1.00 46.97 102 ASN A C 1
ATOM 806 O O . ASN A 1 102 ? -15.974 -8.099 -10.729 1.00 46.97 102 ASN A O 1
ATOM 810 N N . SER A 1 103 ? -17.320 -9.668 -9.804 1.00 42.84 103 SER A N 1
ATOM 811 C CA . SER A 1 103 ? -18.299 -9.944 -10.865 1.00 42.84 103 SER A CA 1
ATOM 812 C C . SER A 1 103 ? -19.673 -9.988 -10.213 1.0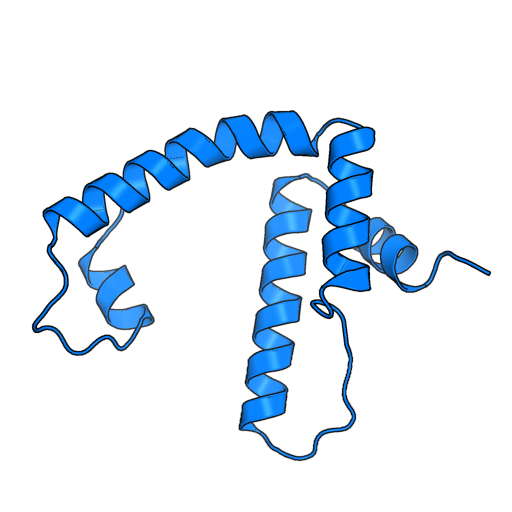0 42.84 103 SER A C 1
ATOM 814 O O . SER A 1 103 ? -19.774 -10.678 -9.174 1.00 42.84 103 SER A O 1
#

pLDDT: mean 75.36, std 9.9, range [42.84, 92.25]

Organism: NCBI:txid1261131

InterPro domains:
  IPR057447 Bbp19-like phage [PF25181] (37-97)

Foldseek 3Di:
DDDVVVVCVVVVDDDDDDDPVVVVVVVVVVVVCLVVLLVQCLDPVNVVVLLCCCAVVCLQPDDPDPDPVVVVVSVVSVVVSVVVCVSNVHDPVNNVCSHPVDD

Secondary structure (DSSP, 8-state):
---HHHHHHHHT--TTS--HHHHHHHHHHHHHHHHHHHHHHHSHHHHHHHHHHHHHTTTT-------HHHHHHHHHHHHHHHHHHHHTT--HHHHHHHHH---

Sequence (103 aa):
MIDIQKVKELANLQMEDVDDLALRELFEKAEANKADYKCVFSSEEGQRVFKDLMREGGLLEVSASVDTNQLAFEAGKRYMVVYIARTFSLTPDDIIQSVFGNS

Solvent-accessible surface area (backbone atoms only — not comparable to full-atom values): 6086 Å² total; per-residue (Å²): 135,87,62,63,68,63,50,48,64,73,64,72,58,79,86,83,80,76,57,67,63,61,54,47,53,51,50,54,50,50,60,57,46,47,57,55,50,44,57,49,41,64,36,73,68,31,40,48,53,53,38,47,48,40,51,78,63,52,34,68,58,81,77,92,66,86,48,67,66,59,50,51,51,44,51,49,38,38,48,52,50,55,55,54,35,50,73,58,72,47,50,74,64,58,54,49,40,54,72,66,61,81,127